Protein AF-A0A447IK98-F1 (afdb_monomer_lite)

Organism: NCBI:txid2491866

Structure (mmCIF, N/CA/C/O backbone):
data_AF-A0A447IK98-F1
#
_entry.id   AF-A0A447IK98-F1
#
loop_
_atom_site.group_PDB
_atom_site.id
_atom_site.type_symbol
_atom_site.label_atom_id
_atom_site.label_alt_id
_atom_site.label_comp_id
_atom_site.label_asym_id
_atom_site.label_entity_id
_atom_site.label_seq_id
_atom_site.pdbx_PDB_ins_code
_atom_site.Cartn_x
_atom_site.Cartn_y
_atom_site.Cartn_z
_atom_site.occupancy
_atom_site.B_iso_or_equiv
_atom_site.auth_seq_id
_atom_site.auth_comp_id
_atom_site.auth_asym_id
_atom_site.auth_atom_id
_atom_site.pdbx_PDB_model_num
ATOM 1 N N . MET A 1 1 ? -16.313 -6.509 11.988 1.00 51.00 1 MET A N 1
ATOM 2 C CA . MET A 1 1 ? -14.896 -6.163 11.756 1.00 51.00 1 MET A CA 1
ATOM 3 C C . MET A 1 1 ? -14.641 -6.308 10.273 1.00 51.00 1 MET A C 1
ATOM 5 O O . MET A 1 1 ? -14.895 -7.382 9.747 1.00 51.00 1 MET A O 1
ATOM 9 N N . THR A 1 2 ? -14.252 -5.238 9.586 1.00 60.06 2 THR A N 1
ATOM 10 C CA . THR A 1 2 ? -13.904 -5.316 8.163 1.00 60.06 2 THR A CA 1
ATOM 11 C C . THR A 1 2 ? -12.637 -6.150 8.038 1.00 60.06 2 THR A C 1
ATOM 13 O O . THR A 1 2 ? -11.628 -5.829 8.664 1.00 60.06 2 THR A O 1
ATOM 16 N N . GLU A 1 3 ? -12.686 -7.243 7.283 1.00 88.00 3 GLU A N 1
ATOM 17 C CA . GLU A 1 3 ? -11.531 -8.114 7.074 1.00 88.00 3 GLU A CA 1
ATOM 18 C C . GLU A 1 3 ? -10.548 -7.422 6.118 1.00 88.00 3 GLU A C 1
ATOM 20 O O . GLU A 1 3 ? -10.501 -7.712 4.926 1.00 88.00 3 GLU A O 1
ATOM 25 N N . TRP A 1 4 ? -9.784 -6.451 6.629 1.00 92.50 4 TRP A N 1
ATOM 26 C CA . TRP A 1 4 ? -8.910 -5.574 5.840 1.00 92.50 4 TRP A CA 1
ATOM 27 C C . TRP A 1 4 ? -7.927 -6.329 4.937 1.00 92.50 4 TRP A C 1
ATOM 29 O O . TRP A 1 4 ? -7.537 -5.838 3.879 1.00 92.50 4 TRP A O 1
ATOM 39 N N . ARG A 1 5 ? -7.567 -7.556 5.325 1.00 94.62 5 ARG A N 1
ATOM 40 C CA . ARG A 1 5 ? -6.690 -8.456 4.569 1.00 94.62 5 ARG A CA 1
ATOM 41 C C . ARG A 1 5 ? -7.267 -8.869 3.214 1.00 94.62 5 ARG A C 1
ATOM 43 O O . ARG A 1 5 ? -6.502 -9.262 2.337 1.00 94.62 5 ARG A O 1
ATOM 50 N N . THR A 1 6 ? -8.580 -8.760 3.026 1.00 94.69 6 THR A N 1
ATOM 51 C CA . THR A 1 6 ? -9.269 -9.085 1.766 1.00 94.69 6 THR A CA 1
ATOM 52 C C . THR A 1 6 ? -9.421 -7.891 0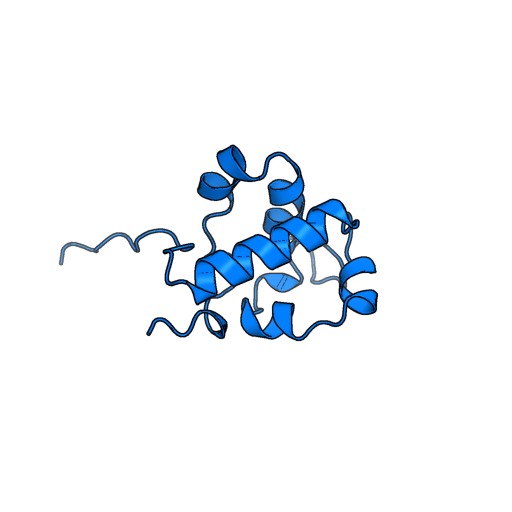.831 1.00 94.69 6 THR A C 1
ATOM 54 O O . THR A 1 6 ? -9.832 -8.082 -0.309 1.00 94.69 6 THR A O 1
ATOM 57 N N . ILE A 1 7 ? -9.062 -6.675 1.268 1.00 93.75 7 ILE A N 1
ATOM 58 C CA . ILE A 1 7 ? -9.140 -5.471 0.432 1.00 93.75 7 ILE A CA 1
ATOM 59 C C . ILE A 1 7 ? -8.232 -5.663 -0.790 1.00 93.75 7 ILE A C 1
ATOM 61 O O . ILE A 1 7 ? -7.019 -5.801 -0.612 1.00 93.75 7 ILE A O 1
ATOM 65 N N . PRO A 1 8 ? -8.764 -5.655 -2.023 1.00 94.81 8 PRO A N 1
ATOM 66 C CA . PRO A 1 8 ? -7.933 -5.697 -3.218 1.00 94.81 8 PRO A CA 1
ATOM 67 C C . PRO A 1 8 ? -7.077 -4.434 -3.304 1.00 94.81 8 PRO A C 1
ATOM 69 O O . PRO A 1 8 ? -7.584 -3.325 -3.129 1.00 94.81 8 PRO A O 1
ATOM 72 N N . MET A 1 9 ? -5.789 -4.570 -3.623 1.00 95.12 9 MET A N 1
ATOM 73 C CA . MET A 1 9 ? -4.873 -3.424 -3.704 1.00 95.12 9 MET A CA 1
ATOM 74 C C . MET A 1 9 ? -5.344 -2.377 -4.726 1.00 95.12 9 MET A C 1
ATOM 76 O O . MET A 1 9 ? -5.211 -1.171 -4.499 1.00 95.12 9 MET A O 1
ATOM 80 N N . ARG A 1 10 ? -5.960 -2.829 -5.828 1.00 93.56 10 ARG A N 1
ATOM 81 C CA . ARG A 1 10 ? -6.565 -1.969 -6.860 1.00 93.56 10 ARG A CA 1
ATOM 82 C C . ARG A 1 10 ? -7.762 -1.142 -6.380 1.00 93.56 10 ARG A C 1
ATOM 84 O O . ARG A 1 10 ? -8.060 -0.114 -6.982 1.00 93.56 10 ARG A O 1
ATOM 91 N N . ASP A 1 11 ? -8.430 -1.570 -5.311 1.00 93.25 11 ASP A N 1
ATOM 92 C CA . ASP A 1 11 ? -9.626 -0.902 -4.785 1.00 93.25 11 ASP A CA 1
ATOM 93 C C . ASP A 1 11 ? -9.282 0.169 -3.737 1.00 93.25 11 ASP A C 1
ATOM 95 O O . ASP A 1 11 ? -10.134 0.992 -3.379 1.00 93.25 11 ASP A O 1
ATOM 99 N N . ILE A 1 12 ? -8.032 0.197 -3.257 1.00 93.50 12 ILE A N 1
ATOM 100 C CA . ILE A 1 12 ? -7.543 1.218 -2.329 1.00 93.50 12 ILE A CA 1
ATOM 101 C C . ILE A 1 12 ? -7.551 2.581 -3.025 1.00 93.50 12 ILE A C 1
ATOM 103 O O . ILE A 1 12 ? -6.999 2.782 -4.109 1.00 93.50 12 ILE A O 1
ATOM 107 N N . ASN A 1 13 ? -8.154 3.571 -2.373 1.00 93.31 13 ASN A N 1
ATOM 108 C CA . ASN A 1 13 ? -8.226 4.931 -2.873 1.00 93.31 13 ASN A CA 1
ATOM 109 C C . ASN A 1 13 ? -6.925 5.698 -2.603 1.00 93.31 13 ASN A C 1
ATOM 111 O O . ASN A 1 13 ? -6.890 6.650 -1.824 1.00 93.31 13 ASN A O 1
ATOM 115 N N . TRP A 1 14 ? -5.852 5.326 -3.299 1.00 92.38 14 TRP A N 1
ATOM 116 C CA . TRP A 1 14 ? -4.536 5.959 -3.169 1.00 92.38 14 TRP A CA 1
ATOM 117 C C . TRP A 1 14 ? -4.569 7.482 -3.369 1.00 92.38 14 TRP A C 1
ATOM 119 O O . TRP A 1 14 ? -3.809 8.219 -2.746 1.00 92.38 14 TRP A O 1
ATOM 129 N N . ALA A 1 15 ? -5.484 7.988 -4.200 1.00 90.75 15 ALA A N 1
ATOM 130 C CA . ALA A 1 15 ? -5.659 9.425 -4.396 1.00 90.75 15 ALA A CA 1
ATOM 131 C C . ALA A 1 15 ? -6.114 10.149 -3.115 1.00 90.7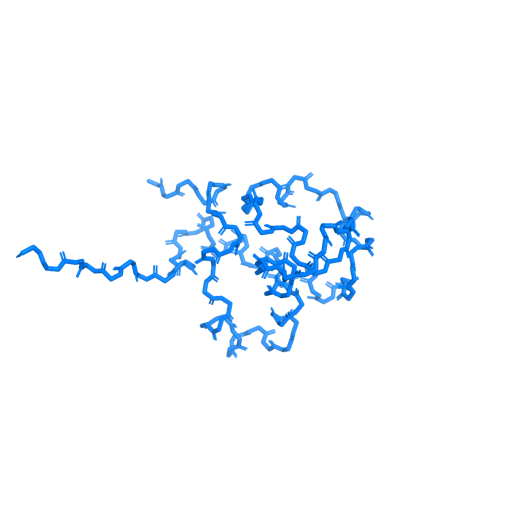5 15 ALA A C 1
ATOM 133 O O . ALA A 1 15 ? -5.640 11.251 -2.851 1.00 90.75 15 ALA A O 1
ATOM 134 N N . ALA A 1 16 ? -6.978 9.524 -2.309 1.00 90.94 16 ALA A N 1
ATOM 135 C CA . ALA A 1 16 ? -7.419 10.075 -1.026 1.00 90.94 16 ALA A CA 1
ATOM 136 C C . ALA A 1 16 ? -6.349 9.971 0.070 1.00 90.94 16 ALA A C 1
ATOM 138 O O . ALA A 1 16 ? -6.367 10.760 1.006 1.00 90.94 16 ALA A O 1
ATOM 139 N N . LEU A 1 17 ? -5.402 9.039 -0.064 1.00 90.75 17 LEU A N 1
ATOM 140 C CA . LEU A 1 17 ? -4.292 8.849 0.875 1.00 90.75 17 LEU A CA 1
ATOM 141 C C . LEU A 1 17 ? -3.107 9.800 0.605 1.00 90.75 17 LEU A C 1
ATOM 143 O O . LEU A 1 17 ? -2.310 10.085 1.499 1.00 90.75 17 LEU A O 1
ATOM 147 N N . LYS A 1 18 ? -2.994 10.336 -0.619 1.00 91.50 18 LYS A N 1
ATOM 148 C CA . LYS A 1 18 ? -1.911 11.245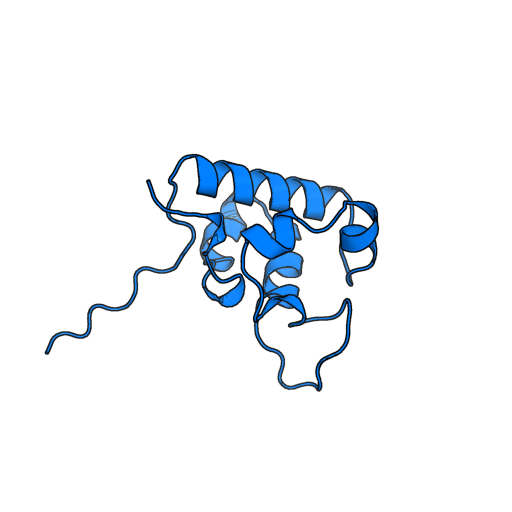 -1.037 1.00 91.50 18 LYS A CA 1
ATOM 149 C C . LYS A 1 18 ? -1.725 12.484 -0.140 1.00 91.50 18 LYS A C 1
ATOM 151 O O . LYS A 1 18 ? -0.568 12.823 0.102 1.00 91.50 18 LYS A O 1
ATOM 156 N N . PRO A 1 19 ? -2.771 13.185 0.342 1.00 90.69 19 PRO A N 1
ATOM 157 C CA . PRO A 1 19 ? -2.590 14.347 1.216 1.00 90.69 19 PRO A CA 1
ATOM 158 C C . PRO A 1 19 ? -1.907 14.008 2.547 1.00 90.69 19 PRO A C 1
ATOM 160 O O . PRO A 1 19 ? -1.133 14.817 3.044 1.00 90.69 19 PRO A O 1
ATOM 163 N N . SER A 1 20 ? -2.157 12.814 3.092 1.00 89.19 20 SER A N 1
ATOM 164 C CA . SER A 1 20 ? -1.624 12.381 4.391 1.00 89.19 20 SER A CA 1
ATOM 165 C C . SER A 1 20 ? -0.224 11.776 4.296 1.00 89.19 20 SER A C 1
ATOM 167 O O . SER A 1 20 ? 0.580 11.954 5.202 1.00 89.19 20 SER A O 1
ATOM 169 N N . PHE A 1 21 ? 0.085 11.079 3.199 1.00 89.31 21 PHE A N 1
ATOM 170 C CA . PHE A 1 21 ? 1.316 10.284 3.075 1.00 89.31 21 PHE A CA 1
ATOM 171 C C . PHE A 1 21 ? 2.256 10.742 1.948 1.00 89.31 21 PHE A C 1
ATOM 173 O O . PHE A 1 21 ? 3.306 10.144 1.702 1.00 89.31 21 PHE A O 1
ATOM 180 N N . GLY A 1 22 ? 1.895 11.810 1.236 1.00 88.88 22 GLY A N 1
ATOM 181 C CA . GLY A 1 22 ? 2.753 12.455 0.249 1.00 88.88 22 GLY A CA 1
ATOM 182 C C . GLY A 1 22 ? 3.061 11.598 -0.984 1.00 88.88 22 GLY A C 1
ATOM 183 O O . GLY A 1 22 ? 2.249 10.804 -1.464 1.00 88.88 22 GLY A O 1
ATOM 184 N N . HIS A 1 23 ? 4.249 11.810 -1.555 1.00 86.31 23 HIS A N 1
ATOM 185 C CA . HIS A 1 23 ? 4.632 11.248 -2.855 1.00 86.31 23 HIS A CA 1
ATOM 186 C C . HIS A 1 23 ? 4.866 9.731 -2.848 1.00 86.31 23 HIS A C 1
ATOM 188 O O . HIS A 1 23 ? 4.713 9.105 -3.898 1.00 86.31 23 HIS A O 1
ATOM 194 N N . CYS A 1 24 ? 5.176 9.122 -1.700 1.00 87.56 24 CYS A N 1
ATOM 195 C CA . CYS A 1 24 ? 5.402 7.675 -1.592 1.00 87.56 24 CYS A CA 1
ATOM 196 C C . CYS A 1 24 ? 4.169 6.858 -2.016 1.00 87.56 24 CYS A C 1
ATOM 198 O O . CYS A 1 24 ? 4.299 5.788 -2.609 1.00 87.56 24 CYS A O 1
ATOM 200 N N . VAL A 1 25 ? 2.969 7.418 -1.832 1.00 92.06 25 VAL A N 1
ATOM 201 C CA . VAL A 1 25 ? 1.697 6.817 -2.262 1.00 92.06 25 VAL A CA 1
ATOM 202 C C . VAL A 1 25 ? 1.641 6.568 -3.766 1.00 92.06 25 VAL A C 1
ATOM 204 O O . VAL A 1 25 ? 1.014 5.610 -4.212 1.00 92.06 25 VAL A O 1
ATOM 207 N N . TYR A 1 26 ? 2.321 7.390 -4.571 1.00 91.44 26 TYR A N 1
ATOM 208 C CA . TYR A 1 26 ? 2.353 7.198 -6.019 1.00 91.44 26 TYR A CA 1
ATOM 209 C C . TYR A 1 26 ? 2.954 5.838 -6.398 1.00 91.44 26 TYR A C 1
ATOM 211 O O . TYR A 1 26 ? 2.490 5.210 -7.347 1.00 91.44 26 TYR A O 1
ATOM 219 N N . ARG A 1 27 ? 3.955 5.360 -5.647 1.00 92.19 27 ARG A N 1
ATOM 220 C CA . ARG A 1 27 ? 4.598 4.064 -5.901 1.00 92.19 27 ARG A CA 1
ATOM 221 C C . ARG A 1 27 ? 3.670 2.906 -5.564 1.00 92.19 27 ARG A C 1
ATOM 223 O O . ARG A 1 27 ? 3.461 2.048 -6.416 1.00 92.19 27 ARG A O 1
ATOM 230 N N . LEU A 1 28 ? 3.031 2.951 -4.395 1.00 93.75 28 LEU A N 1
ATOM 231 C CA . LEU A 1 28 ? 2.029 1.960 -3.991 1.00 93.75 28 LEU A CA 1
ATOM 232 C C . LEU A 1 28 ? 0.873 1.896 -4.994 1.00 93.75 28 LEU A C 1
ATOM 234 O O . LEU A 1 28 ? 0.494 0.814 -5.441 1.00 93.75 28 LEU A O 1
ATOM 238 N N . ARG A 1 29 ? 0.392 3.059 -5.447 1.00 94.44 29 ARG A N 1
ATOM 239 C CA . ARG A 1 29 ? -0.618 3.154 -6.502 1.00 94.44 29 ARG A CA 1
ATOM 240 C C . ARG A 1 29 ? -0.160 2.479 -7.796 1.00 94.44 29 ARG A C 1
ATOM 242 O O . ARG A 1 29 ? -0.887 1.668 -8.350 1.00 94.44 29 ARG A O 1
ATOM 249 N N . LYS A 1 30 ? 1.058 2.776 -8.256 1.00 93.12 30 LYS A N 1
ATOM 250 C CA . LYS A 1 30 ? 1.622 2.235 -9.503 1.00 93.12 30 LYS A CA 1
ATOM 251 C C . LYS A 1 30 ? 1.756 0.707 -9.472 1.00 93.12 30 LYS A C 1
ATOM 253 O O . LYS A 1 30 ? 1.616 0.069 -10.509 1.00 93.12 30 LYS A O 1
ATOM 258 N N . LEU A 1 31 ? 2.050 0.117 -8.313 1.00 93.94 31 LEU A N 1
ATOM 259 C CA . LEU A 1 31 ? 2.106 -1.340 -8.138 1.00 93.94 31 LEU A CA 1
ATOM 260 C C . LEU A 1 31 ? 0.704 -1.968 -8.096 1.00 93.94 31 LEU A C 1
ATOM 262 O O . LEU A 1 31 ? 0.530 -3.088 -8.564 1.00 93.94 31 LEU A O 1
ATOM 266 N N . SER A 1 32 ? -0.281 -1.233 -7.580 1.00 93.94 32 SER A N 1
ATOM 267 C CA . SER A 1 32 ? -1.649 -1.708 -7.331 1.00 93.94 32 SER A CA 1
ATOM 268 C C . SER A 1 32 ? -2.617 -1.517 -8.500 1.00 93.94 32 SER A C 1
ATOM 270 O O . SER A 1 32 ? -3.646 -2.179 -8.555 1.00 93.94 32 SER A O 1
ATOM 272 N N . GLU A 1 33 ? -2.348 -0.587 -9.413 1.00 91.00 33 GLU A N 1
ATOM 273 C CA . GLU A 1 33 ? -3.211 -0.331 -10.568 1.00 91.00 33 GLU A CA 1
ATOM 274 C C . GLU A 1 33 ? -2.831 -1.250 -11.740 1.00 91.00 33 GLU A C 1
ATOM 276 O O . GLU A 1 33 ? -1.643 -1.362 -12.058 1.00 91.00 33 GLU A O 1
ATOM 281 N N . PRO A 1 34 ? -3.804 -1.893 -12.412 1.00 86.06 34 PRO A N 1
ATOM 282 C CA . PRO A 1 34 ? -3.518 -2.718 -13.577 1.00 86.06 34 PRO A CA 1
ATOM 283 C C . PRO A 1 34 ? -2.821 -1.888 -14.659 1.00 86.06 34 PRO A C 1
ATOM 285 O O . PRO A 1 34 ? -3.212 -0.762 -14.968 1.00 86.06 34 PRO A O 1
ATOM 288 N N . ASN A 1 35 ? -1.768 -2.462 -15.231 1.00 81.88 35 ASN A N 1
ATOM 289 C CA . ASN A 1 35 ? -0.970 -1.846 -16.280 1.00 81.88 35 ASN A CA 1
ATOM 290 C C . ASN A 1 35 ? -1.342 -2.468 -17.636 1.00 81.88 35 ASN A C 1
ATOM 292 O O . ASN A 1 35 ? -1.641 -3.656 -17.704 1.00 81.88 35 ASN A O 1
ATOM 296 N N . SER A 1 36 ? -1.313 -1.686 -18.718 1.00 79.62 36 SER A N 1
ATOM 297 C CA . SER A 1 36 ? -1.545 -2.185 -20.084 1.00 79.62 36 SER A CA 1
ATOM 298 C C . SER A 1 36 ? -0.372 -3.000 -20.639 1.00 79.62 36 SER A C 1
ATOM 300 O O . SER A 1 36 ? -0.501 -3.653 -21.67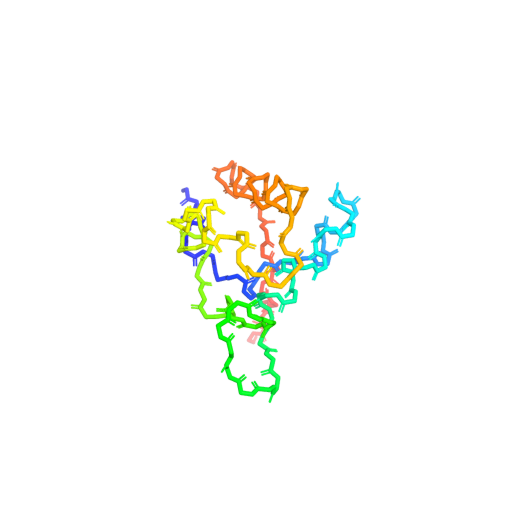4 1.00 79.62 36 SER A O 1
ATOM 302 N N . LEU A 1 37 ? 0.782 -2.952 -19.971 1.00 78.50 37 LEU A N 1
ATOM 303 C CA . LEU A 1 37 ? 1.944 -3.766 -20.305 1.00 78.50 37 LEU A CA 1
ATOM 304 C C . LEU A 1 37 ? 1.774 -5.212 -19.811 1.00 78.50 37 LEU A C 1
ATOM 306 O O . LEU A 1 37 ? 1.076 -5.443 -18.823 1.00 78.50 37 LEU A O 1
ATOM 310 N N . PRO A 1 38 ? 2.464 -6.185 -20.438 1.00 80.12 38 PRO A N 1
ATOM 311 C CA . PRO A 1 38 ? 2.503 -7.553 -19.938 1.00 80.12 38 PRO A CA 1
ATOM 312 C C . PRO A 1 38 ? 2.942 -7.584 -18.475 1.00 80.12 38 PRO A C 1
ATOM 314 O O . PRO A 1 38 ? 3.824 -6.812 -18.081 1.00 80.12 38 PRO A O 1
ATOM 317 N N . TYR A 1 39 ? 2.365 -8.503 -17.698 1.00 83.06 39 TYR A N 1
ATOM 318 C CA . TYR A 1 39 ? 2.764 -8.716 -16.311 1.00 83.06 39 TYR A CA 1
ATOM 319 C C . TYR A 1 39 ? 4.283 -8.888 -16.214 1.00 83.06 39 TYR A C 1
ATOM 321 O O . TYR A 1 39 ? 4.890 -9.695 -16.923 1.00 83.06 39 TYR A O 1
ATOM 329 N N . ARG A 1 40 ? 4.895 -8.116 -15.316 1.00 84.50 40 ARG A N 1
ATOM 330 C CA . ARG A 1 40 ? 6.303 -8.245 -14.952 1.00 84.50 40 ARG A CA 1
ATOM 331 C C . ARG A 1 40 ? 6.405 -8.288 -13.432 1.00 84.50 40 ARG A C 1
ATOM 333 O O . ARG A 1 40 ? 5.815 -7.424 -12.776 1.00 84.50 40 ARG A O 1
ATOM 340 N N . PRO A 1 41 ? 7.156 -9.248 -12.868 1.00 86.31 41 PRO A N 1
ATOM 341 C CA . PRO A 1 41 ? 7.381 -9.281 -11.434 1.00 86.31 41 PRO A CA 1
ATOM 342 C C . PRO A 1 41 ? 8.075 -7.990 -11.001 1.00 86.31 41 PRO A C 1
ATOM 344 O O . PRO A 1 41 ? 8.831 -7.388 -11.771 1.00 86.31 41 PRO A O 1
ATOM 347 N N . TYR A 1 42 ? 7.791 -7.555 -9.775 1.00 90.50 42 TYR A N 1
ATOM 348 C CA . TYR A 1 42 ? 8.403 -6.372 -9.165 1.00 90.50 42 TYR A CA 1
ATOM 349 C C . TYR A 1 42 ? 8.104 -5.035 -9.860 1.00 90.50 42 TYR A C 1
ATOM 351 O O . TYR A 1 42 ? 8.651 -4.007 -9.478 1.00 90.50 42 TYR A O 1
ATOM 359 N N . CYS A 1 43 ? 7.239 -5.016 -10.871 1.00 90.75 43 CYS A N 1
ATOM 360 C CA . CYS A 1 43 ? 6.964 -3.835 -11.681 1.00 90.75 43 CYS A CA 1
ATOM 361 C C . CYS A 1 43 ? 5.546 -3.302 -11.457 1.00 90.75 43 CYS A C 1
ATOM 363 O O . CYS A 1 43 ? 4.730 -3.853 -10.731 1.00 90.75 43 CYS A O 1
ATOM 365 N N . SER A 1 44 ? 5.236 -2.197 -12.123 1.00 91.31 44 SER A N 1
ATOM 366 C CA . SER A 1 44 ? 3.911 -1.573 -12.084 1.00 91.31 44 SER A CA 1
ATOM 367 C C . SER A 1 44 ? 2.791 -2.545 -12.448 1.00 91.31 44 SER A C 1
ATOM 369 O O . SER A 1 44 ? 2.892 -3.245 -13.455 1.00 91.31 44 SER A O 1
ATOM 371 N N . GLY A 1 45 ? 1.734 -2.547 -11.640 1.00 91.94 45 GLY A N 1
ATOM 372 C CA . GLY A 1 45 ? 0.593 -3.450 -11.741 1.00 91.94 45 GLY A CA 1
ATOM 373 C C . GLY A 1 45 ? 0.808 -4.854 -11.183 1.00 91.94 45 GLY A C 1
ATOM 374 O O . GLY A 1 45 ? -0.137 -5.637 -11.201 1.00 91.94 45 GLY A O 1
ATOM 375 N N . CYS A 1 46 ? 1.989 -5.199 -10.653 1.00 93.00 46 CYS A N 1
ATOM 376 C CA . CYS A 1 46 ? 2.224 -6.550 -10.133 1.00 93.00 46 CYS A CA 1
ATOM 377 C C . CYS A 1 46 ? 1.385 -6.900 -8.894 1.00 93.00 46 CYS A C 1
ATOM 379 O O . CYS A 1 46 ? 1.270 -8.073 -8.561 1.00 93.00 46 CYS A O 1
ATOM 381 N N . TRP A 1 47 ? 0.808 -5.908 -8.212 1.00 94.62 47 TRP A N 1
ATOM 382 C CA . TRP A 1 47 ? -0.088 -6.101 -7.070 1.00 94.62 47 TRP A CA 1
ATOM 383 C C . TRP A 1 47 ? -1.564 -5.915 -7.431 1.00 94.62 47 TRP A C 1
ATOM 385 O O . TRP A 1 47 ? -2.406 -5.986 -6.543 1.00 94.62 47 TRP A O 1
ATOM 395 N N . ALA A 1 48 ? -1.914 -5.680 -8.700 1.00 92.81 48 ALA A N 1
ATOM 396 C CA . ALA A 1 48 ? -3.290 -5.352 -9.088 1.00 92.81 48 ALA A CA 1
ATOM 397 C C . ALA A 1 48 ? -4.316 -6.449 -8.762 1.00 92.81 48 ALA A C 1
ATOM 399 O O . ALA A 1 48 ? -5.480 -6.142 -8.494 1.00 92.81 48 ALA A O 1
ATOM 400 N N . ASP A 1 49 ? -3.871 -7.705 -8.741 1.00 92.31 49 ASP A N 1
ATOM 401 C CA . ASP A 1 49 ? -4.685 -8.868 -8.381 1.00 92.31 49 ASP A CA 1
ATOM 402 C C . ASP A 1 49 ? -4.386 -9.399 -6.970 1.00 92.31 49 ASP A C 1
ATOM 404 O O . ASP A 1 49 ? -4.926 -10.428 -6.571 1.00 92.31 49 ASP A O 1
ATOM 408 N N . MET A 1 50 ? -3.550 -8.694 -6.202 1.00 95.62 50 MET A N 1
ATOM 409 C CA . MET A 1 50 ? -3.264 -9.032 -4.811 1.00 95.62 50 MET A CA 1
ATOM 410 C C . MET A 1 50 ? -4.223 -8.322 -3.857 1.00 95.62 50 MET A C 1
ATOM 412 O O . MET A 1 50 ? -4.730 -7.228 -4.128 1.00 95.62 50 MET A O 1
ATOM 416 N N . THR A 1 51 ? -4.426 -8.922 -2.690 1.00 96.38 51 THR A N 1
ATOM 417 C CA . THR A 1 51 ? -5.061 -8.262 -1.551 1.00 96.38 51 THR A CA 1
ATOM 418 C C . THR A 1 51 ? -4.028 -7.604 -0.640 1.00 96.38 51 THR A C 1
ATOM 420 O O . THR A 1 51 ? -2.851 -7.970 -0.628 1.00 96.38 51 THR A O 1
ATOM 423 N N . LEU A 1 52 ? -4.478 -6.654 0.179 1.00 95.25 52 LEU A N 1
ATOM 424 C CA . LEU A 1 52 ? -3.647 -5.995 1.185 1.00 95.25 52 LEU A CA 1
ATOM 425 C C . LEU A 1 52 ? -3.048 -7.002 2.178 1.00 95.25 52 LEU A C 1
ATOM 427 O O . LEU A 1 52 ? -1.912 -6.831 2.605 1.00 95.25 52 LEU A O 1
ATOM 431 N N . GLY A 1 53 ? -3.768 -8.084 2.495 1.00 95.88 53 GLY A N 1
ATOM 432 C CA . GLY A 1 53 ? -3.255 -9.184 3.313 1.00 95.88 53 GLY A CA 1
ATOM 433 C C . GLY A 1 53 ? -2.124 -9.955 2.635 1.00 95.88 53 GLY A C 1
ATOM 434 O O . GLY A 1 53 ? -1.099 -10.185 3.262 1.00 95.88 53 GLY A O 1
ATOM 435 N N . GLN A 1 54 ? -2.265 -10.286 1.348 1.00 96.62 54 GLN A N 1
ATOM 436 C CA . GLN A 1 54 ? -1.204 -10.963 0.592 1.00 96.62 54 GLN A CA 1
ATOM 437 C C . GLN A 1 54 ? 0.055 -10.100 0.470 1.00 96.62 54 GLN A C 1
ATOM 439 O O . GLN A 1 54 ? 1.161 -10.625 0.520 1.00 96.62 54 GLN A O 1
ATOM 444 N N . VAL A 1 55 ? -0.104 -8.780 0.329 1.00 96.06 55 VAL A N 1
ATOM 445 C CA . VAL A 1 55 ? 1.026 -7.840 0.336 1.00 96.06 55 VAL A CA 1
ATOM 446 C C . VAL A 1 55 ? 1.643 -7.720 1.734 1.00 96.06 55 VAL A C 1
ATOM 448 O O . VAL A 1 55 ? 2.861 -7.639 1.839 1.00 96.06 55 VAL A O 1
ATOM 451 N N . ALA A 1 56 ? 0.838 -7.753 2.802 1.00 94.69 56 ALA A N 1
ATOM 452 C CA . ALA A 1 56 ? 1.331 -7.761 4.185 1.00 94.69 56 ALA A CA 1
ATOM 453 C C . ALA A 1 56 ? 2.150 -9.017 4.517 1.00 94.69 56 ALA A C 1
ATOM 455 O O . ALA A 1 56 ? 3.056 -8.961 5.342 1.00 94.69 56 ALA A O 1
ATOM 456 N N . ASP A 1 57 ? 1.840 -10.136 3.863 1.00 96.25 57 ASP A N 1
ATOM 457 C CA . ASP A 1 57 ? 2.575 -11.391 4.023 1.00 96.25 57 ASP A CA 1
ATOM 458 C C . ASP A 1 57 ? 3.902 -11.402 3.244 1.00 96.25 57 ASP A C 1
ATOM 460 O O . ASP A 1 57 ? 4.731 -12.295 3.443 1.00 96.25 57 ASP A O 1
ATOM 464 N N . LEU A 1 58 ? 4.147 -10.410 2.376 1.00 94.19 58 LEU A N 1
ATOM 465 C CA . LEU A 1 58 ? 5.451 -10.239 1.745 1.00 94.19 58 LEU A CA 1
ATOM 466 C C . LEU A 1 58 ? 6.466 -9.793 2.798 1.00 94.19 58 LEU A C 1
ATOM 468 O O . LEU A 1 58 ? 6.317 -8.765 3.457 1.00 94.19 58 LEU A O 1
ATOM 472 N N . GLY A 1 59 ? 7.558 -10.544 2.920 1.00 91.25 59 GLY A N 1
ATOM 473 C CA . GLY A 1 59 ? 8.674 -10.133 3.761 1.00 91.25 59 GLY A CA 1
ATOM 474 C C . GLY A 1 59 ? 9.306 -8.830 3.262 1.00 91.25 59 GLY A C 1
ATOM 475 O O . GLY A 1 59 ? 9.334 -8.548 2.064 1.00 91.25 59 GLY A O 1
ATOM 476 N N . ARG A 1 60 ? 9.907 -8.057 4.174 1.00 92.62 60 ARG A N 1
ATOM 477 C CA . ARG A 1 60 ? 10.595 -6.791 3.850 1.00 92.62 60 ARG A CA 1
ATOM 478 C C . ARG A 1 60 ? 11.602 -6.926 2.703 1.00 92.62 60 ARG A C 1
ATOM 480 O O . ARG A 1 60 ? 11.665 -6.064 1.831 1.00 92.62 60 ARG A O 1
ATOM 487 N N . ALA A 1 61 ? 12.369 -8.018 2.692 1.00 93.25 61 ALA A N 1
ATOM 488 C CA . ALA A 1 61 ? 13.341 -8.300 1.640 1.00 93.25 61 ALA A CA 1
ATOM 489 C C . ALA A 1 61 ? 12.686 -8.434 0.259 1.00 93.25 61 ALA A C 1
ATOM 491 O O . ALA A 1 61 ? 13.279 -8.010 -0.724 1.00 93.25 61 ALA A O 1
ATOM 492 N N . GLU A 1 62 ? 11.473 -8.985 0.195 1.00 94.56 62 GLU A N 1
ATOM 493 C CA . GLU A 1 62 ? 10.710 -9.125 -1.043 1.00 94.56 62 GLU A CA 1
ATOM 494 C C . GLU A 1 62 ? 10.124 -7.781 -1.480 1.00 94.56 62 GLU A C 1
ATOM 496 O O . GLU A 1 62 ? 10.281 -7.387 -2.634 1.00 94.56 62 GLU A O 1
ATOM 501 N N . LEU A 1 63 ? 9.554 -7.017 -0.542 1.00 94.25 63 LEU A N 1
ATOM 502 C CA . LEU A 1 63 ? 9.026 -5.674 -0.797 1.00 94.2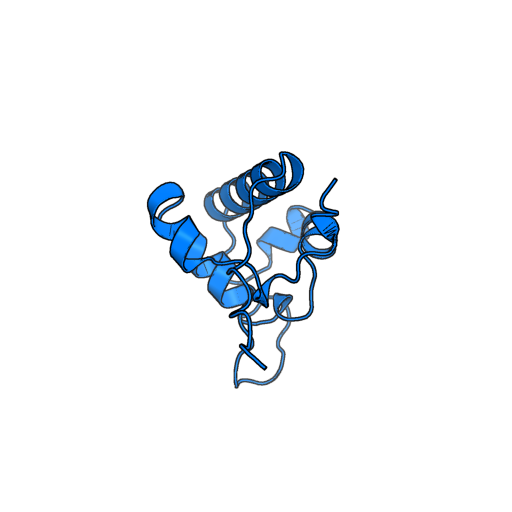5 63 LEU A CA 1
ATOM 503 C C . LEU A 1 63 ? 10.081 -4.739 -1.407 1.00 94.25 63 LEU A C 1
ATOM 505 O O . LEU A 1 63 ? 9.783 -4.026 -2.362 1.00 94.25 63 LEU A O 1
ATOM 509 N N . LEU A 1 64 ? 11.322 -4.783 -0.915 1.00 94.75 64 LEU A N 1
ATOM 510 C CA . LEU A 1 64 ? 12.438 -3.975 -1.427 1.00 94.75 64 LEU A CA 1
ATOM 511 C C . LEU A 1 64 ? 12.858 -4.318 -2.866 1.00 94.75 64 LEU A C 1
ATOM 513 O O . LEU A 1 64 ? 13.584 -3.544 -3.486 1.00 94.75 64 LEU A O 1
ATOM 517 N N . ARG A 1 65 ? 12.417 -5.452 -3.426 1.00 94.50 65 ARG A N 1
ATOM 518 C CA . ARG A 1 65 ? 12.712 -5.821 -4.823 1.00 94.50 65 ARG A CA 1
ATOM 519 C C . ARG A 1 65 ? 11.828 -5.078 -5.818 1.00 94.50 65 ARG A C 1
ATOM 521 O O . ARG A 1 65 ? 12.187 -5.002 -6.990 1.00 94.50 65 ARG A O 1
ATOM 528 N N . HIS A 1 66 ? 10.681 -4.558 -5.375 1.00 92.38 66 HIS A N 1
ATOM 529 C CA . HIS A 1 66 ? 9.726 -3.860 -6.232 1.00 92.38 66 HIS A CA 1
ATOM 530 C C . HIS A 1 66 ? 10.234 -2.476 -6.664 1.00 92.38 66 HIS A C 1
ATOM 532 O O . HIS A 1 66 ? 10.849 -1.736 -5.897 1.00 92.38 66 HIS A O 1
ATOM 538 N N . ASP A 1 67 ? 9.932 -2.100 -7.906 1.00 85.81 67 ASP A N 1
ATOM 539 C CA . ASP A 1 67 ? 10.338 -0.835 -8.519 1.00 85.81 67 ASP A CA 1
ATOM 540 C C . ASP A 1 67 ? 9.903 0.371 -7.674 1.00 85.81 67 ASP A C 1
ATOM 542 O O . ASP A 1 67 ? 8.713 0.655 -7.498 1.00 85.81 67 ASP A O 1
ATOM 546 N N . GLY A 1 68 ? 10.888 1.122 -7.178 1.00 83.94 68 GLY A N 1
ATOM 547 C CA . GLY A 1 68 ? 10.660 2.313 -6.365 1.00 83.94 68 GLY A CA 1
ATOM 548 C C . GLY A 1 68 ? 10.181 2.034 -4.937 1.00 83.94 68 GLY A C 1
ATOM 549 O O . GLY A 1 68 ? 9.690 2.962 -4.285 1.00 83.94 68 GLY A O 1
ATOM 550 N N . MET A 1 69 ? 10.325 0.800 -4.443 1.00 91.69 69 MET A N 1
ATOM 551 C CA . MET A 1 69 ? 10.177 0.489 -3.023 1.00 91.69 69 MET A CA 1
ATOM 552 C C . MET A 1 69 ? 11.469 0.807 -2.279 1.00 91.69 69 MET A C 1
ATOM 554 O O . MET A 1 69 ? 12.480 0.126 -2.409 1.00 91.69 69 MET A O 1
ATOM 558 N N . GLY A 1 70 ? 11.412 1.869 -1.483 1.00 92.50 70 GLY A N 1
ATOM 559 C CA . GLY A 1 70 ? 12.407 2.171 -0.465 1.00 92.50 70 GLY A CA 1
ATOM 560 C C . GLY A 1 70 ? 11.773 2.156 0.918 1.00 92.50 70 GLY A C 1
ATOM 561 O O . GLY A 1 70 ? 10.556 2.018 1.061 1.00 92.50 70 GLY A O 1
ATOM 562 N N . GLU A 1 71 ? 12.602 2.378 1.931 1.00 93.00 71 GLU A N 1
ATOM 563 C CA . GLU A 1 71 ? 12.197 2.336 3.339 1.00 93.00 71 GLU A CA 1
ATOM 564 C C . GLU A 1 71 ? 11.016 3.261 3.661 1.00 93.00 71 GLU A C 1
ATOM 566 O O . GLU A 1 71 ? 10.066 2.859 4.328 1.00 93.00 71 GLU A O 1
ATOM 571 N N . GLY A 1 72 ? 11.006 4.473 3.099 1.00 92.62 72 GLY A N 1
ATOM 572 C CA . GLY A 1 72 ? 9.884 5.397 3.267 1.00 92.62 72 GLY A CA 1
ATOM 573 C C . GLY A 1 72 ? 8.573 4.867 2.679 1.00 92.62 72 GLY A C 1
ATOM 574 O O . GLY A 1 72 ? 7.520 5.048 3.277 1.00 92.62 72 GLY A O 1
ATOM 575 N N . THR A 1 73 ? 8.612 4.185 1.532 1.00 94.44 73 THR A N 1
ATOM 576 C CA . THR A 1 73 ? 7.408 3.611 0.908 1.00 94.44 73 THR A CA 1
ATOM 577 C C . THR A 1 73 ? 6.878 2.420 1.709 1.00 94.44 73 THR A C 1
ATOM 579 O O . THR A 1 73 ? 5.664 2.283 1.848 1.00 94.44 73 THR A O 1
ATOM 582 N N . ILE A 1 74 ? 7.772 1.600 2.275 1.00 95.31 74 ILE A N 1
ATOM 583 C CA . ILE A 1 74 ? 7.409 0.485 3.163 1.00 95.31 74 ILE A CA 1
ATOM 584 C C . ILE A 1 74 ? 6.737 1.010 4.434 1.00 95.31 74 ILE A C 1
ATOM 586 O O . ILE A 1 74 ? 5.652 0.550 4.771 1.00 95.31 74 ILE A O 1
ATOM 590 N N . ALA A 1 75 ? 7.298 2.037 5.074 1.00 94.44 75 ALA A N 1
ATOM 591 C CA . ALA A 1 75 ? 6.694 2.635 6.266 1.00 94.44 75 ALA A CA 1
ATOM 592 C C . ALA A 1 75 ? 5.291 3.218 5.999 1.00 94.44 75 ALA A C 1
ATOM 594 O O . ALA A 1 75 ? 4.422 3.183 6.869 1.00 94.44 75 ALA A O 1
ATOM 595 N N . ILE A 1 76 ? 5.039 3.754 4.796 1.00 94.75 76 ILE A N 1
ATOM 596 C CA . ILE A 1 76 ? 3.686 4.181 4.400 1.00 94.75 76 ILE A CA 1
ATOM 597 C C . ILE A 1 76 ? 2.760 2.977 4.205 1.00 94.75 76 ILE A C 1
ATOM 599 O O . ILE A 1 76 ? 1.604 3.030 4.614 1.00 94.75 76 ILE A O 1
ATOM 603 N N . LEU A 1 77 ? 3.240 1.900 3.582 1.00 95.44 77 LEU A N 1
ATOM 604 C CA . LEU A 1 77 ? 2.459 0.676 3.405 1.00 95.44 77 LEU A CA 1
ATOM 605 C C . LEU A 1 77 ? 2.026 0.086 4.758 1.00 95.44 77 LEU A C 1
ATOM 607 O O . LEU A 1 77 ? 0.857 -0.259 4.915 1.00 95.44 77 LEU A O 1
ATOM 611 N N . GLU A 1 78 ? 2.931 0.047 5.736 1.00 95.06 78 GLU A N 1
ATOM 612 C CA . GLU A 1 78 ? 2.649 -0.384 7.113 1.00 95.06 78 GLU A CA 1
ATOM 613 C C . GLU A 1 78 ? 1.577 0.504 7.770 1.00 95.06 78 GLU A C 1
ATOM 615 O O . GLU A 1 78 ? 0.574 -0.008 8.263 1.00 95.06 78 GLU A O 1
ATOM 620 N N . GLN A 1 79 ? 1.697 1.833 7.670 1.00 95.25 79 GLN A N 1
ATOM 621 C CA . GLN A 1 79 ? 0.677 2.765 8.181 1.00 95.25 79 GLN A CA 1
ATOM 622 C C . GLN A 1 79 ? -0.695 2.571 7.520 1.00 95.25 79 GLN A C 1
ATOM 624 O O . GLN A 1 79 ? -1.735 2.684 8.170 1.00 95.25 79 GLN A O 1
ATOM 629 N N . VAL A 1 80 ? -0.730 2.264 6.221 1.00 94.31 80 VAL A N 1
ATOM 630 C CA . VAL A 1 80 ? -1.985 1.952 5.523 1.00 94.31 80 VAL A CA 1
ATOM 631 C C . VAL A 1 80 ? -2.607 0.669 6.079 1.00 94.31 80 VAL A C 1
ATOM 633 O O . VAL A 1 80 ? -3.818 0.636 6.293 1.00 94.31 80 VAL A O 1
ATOM 636 N N . MET A 1 81 ? -1.808 -0.364 6.361 1.00 94.69 81 MET A N 1
ATOM 637 C CA . MET A 1 81 ? -2.291 -1.597 6.995 1.00 94.69 81 MET A CA 1
ATOM 638 C C . MET A 1 81 ? -2.834 -1.336 8.403 1.00 94.69 81 MET A C 1
ATOM 640 O O . MET A 1 81 ? -3.900 -1.850 8.738 1.00 94.69 81 MET A O 1
ATOM 644 N N . GLU A 1 82 ? -2.163 -0.500 9.197 1.00 95.00 82 GLU A N 1
ATOM 645 C CA . GLU A 1 82 ? -2.629 -0.098 10.530 1.00 95.00 82 GLU A CA 1
ATOM 646 C C . GLU A 1 82 ? -3.974 0.634 10.472 1.00 95.00 82 GLU A C 1
ATOM 648 O O . GLU A 1 82 ? -4.901 0.282 11.204 1.00 95.00 82 GLU A O 1
ATOM 653 N N . LEU A 1 83 ? -4.132 1.595 9.553 1.00 93.44 83 LEU A N 1
ATOM 654 C CA . LEU A 1 83 ? -5.412 2.277 9.338 1.00 93.44 83 LEU A CA 1
ATOM 655 C C . LEU A 1 83 ? -6.519 1.291 8.945 1.00 93.44 83 LEU A C 1
ATOM 657 O O . LEU A 1 83 ? -7.635 1.370 9.463 1.00 93.44 83 LEU A O 1
ATOM 661 N N . ALA A 1 84 ? -6.215 0.346 8.053 1.00 92.94 84 ALA A N 1
ATOM 662 C CA . ALA A 1 84 ? -7.162 -0.680 7.634 1.00 92.94 84 ALA A CA 1
ATOM 663 C C . ALA A 1 84 ? -7.576 -1.581 8.810 1.00 92.94 84 ALA A C 1
ATOM 665 O O . ALA A 1 84 ? -8.762 -1.856 8.999 1.00 92.94 84 ALA A O 1
ATOM 666 N N . ALA A 1 85 ? -6.604 -2.005 9.623 1.00 92.69 85 ALA A N 1
ATOM 667 C CA . ALA A 1 85 ? -6.811 -2.838 10.801 1.00 92.69 85 ALA A CA 1
ATOM 668 C C . ALA A 1 85 ? -7.627 -2.125 11.890 1.00 92.69 85 ALA A C 1
ATOM 670 O O . ALA A 1 85 ? -8.456 -2.755 12.545 1.00 92.69 85 ALA A O 1
ATOM 671 N N . ALA A 1 86 ? -7.462 -0.807 12.024 1.00 92.81 86 ALA A N 1
ATOM 672 C CA . ALA A 1 86 ? -8.273 0.044 12.893 1.00 92.81 86 ALA A CA 1
ATOM 673 C C . ALA A 1 86 ? -9.699 0.298 12.353 1.00 92.81 86 ALA A C 1
ATOM 675 O O . ALA A 1 86 ? -10.515 0.924 13.028 1.00 92.81 86 ALA A O 1
ATOM 676 N N . GLY A 1 87 ? -10.031 -0.206 11.159 1.00 90.06 87 GLY A N 1
ATOM 677 C CA . GLY A 1 87 ? -11.364 -0.108 10.567 1.00 90.06 87 GLY A CA 1
ATOM 678 C C . GLY A 1 87 ? -11.604 1.156 9.741 1.00 90.06 87 GLY A C 1
ATOM 679 O O . GLY A 1 87 ? -12.749 1.423 9.371 1.00 90.06 87 GLY A O 1
ATOM 680 N N . HIS A 1 88 ? -10.560 1.926 9.415 1.00 89.31 88 HIS A N 1
ATOM 681 C CA . HIS A 1 88 ? -10.701 3.053 8.498 1.00 89.31 88 HIS A CA 1
ATOM 682 C C . HIS A 1 88 ? -10.995 2.558 7.078 1.00 89.31 88 HIS A C 1
ATOM 684 O O . HIS A 1 88 ? -10.346 1.650 6.555 1.00 89.31 88 HIS A O 1
ATOM 690 N N . SER A 1 89 ? -11.969 3.190 6.421 1.00 87.25 89 SER A N 1
ATOM 691 C CA . SER A 1 89 ? -12.301 2.878 5.032 1.00 87.25 89 SER A CA 1
ATOM 692 C C . SER A 1 89 ? -11.211 3.394 4.096 1.00 87.25 89 SER A C 1
ATOM 694 O O . SER A 1 89 ? -11.076 4.600 3.895 1.00 87.25 89 SER A O 1
ATOM 696 N N . LEU A 1 90 ? -10.462 2.474 3.490 1.00 89.62 90 LEU A N 1
ATOM 697 C CA . LEU A 1 90 ? -9.425 2.790 2.503 1.00 89.62 90 LEU A CA 1
ATOM 698 C C . LEU A 1 90 ? -9.930 2.752 1.060 1.00 89.62 90 LEU A C 1
ATOM 700 O O . LEU A 1 90 ? -9.283 3.291 0.164 1.00 89.62 90 LEU A O 1
ATOM 704 N N . THR A 1 91 ? -11.060 2.096 0.813 1.0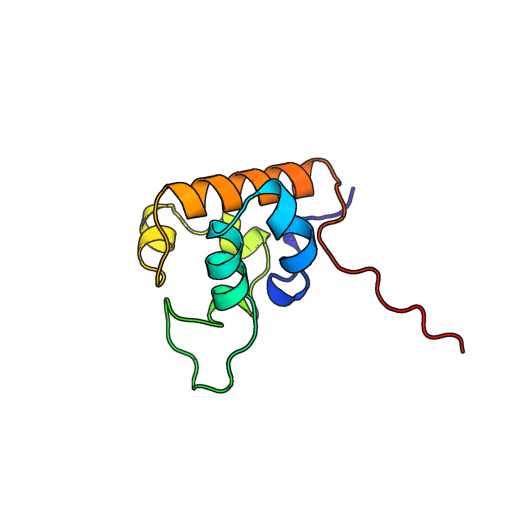0 88.75 91 THR A N 1
ATOM 705 C CA . THR A 1 91 ? -11.613 1.916 -0.529 1.00 88.75 91 THR A CA 1
ATOM 706 C C . THR A 1 91 ? -12.502 3.085 -0.922 1.00 88.75 91 THR A C 1
ATOM 708 O O . THR A 1 91 ? -13.059 3.785 -0.071 1.00 88.75 91 THR A O 1
ATOM 711 N N . ARG A 1 92 ? -12.688 3.293 -2.229 1.00 74.75 92 ARG A N 1
ATOM 712 C CA . ARG A 1 92 ? -13.739 4.211 -2.689 1.00 74.75 92 ARG A CA 1
ATOM 713 C C . ARG A 1 92 ? -15.109 3.661 -2.279 1.00 74.75 92 ARG A C 1
ATOM 715 O O . ARG A 1 92 ? -15.309 2.448 -2.375 1.00 74.75 92 ARG A O 1
ATOM 722 N N . PRO A 1 93 ? -16.067 4.510 -1.870 1.00 64.75 93 PRO A N 1
ATOM 723 C CA . PRO A 1 93 ? -17.449 4.066 -1.794 1.00 64.75 93 PRO A CA 1
ATOM 724 C C . PRO A 1 93 ? -17.851 3.571 -3.187 1.00 64.75 93 PRO A C 1
ATOM 726 O O . PRO A 1 93 ? -17.668 4.289 -4.176 1.00 64.75 93 PRO A O 1
ATOM 729 N N . ARG A 1 94 ? -18.341 2.327 -3.288 1.00 56.91 94 ARG A N 1
ATOM 730 C CA . ARG A 1 94 ? -18.949 1.856 -4.539 1.00 56.91 94 ARG A CA 1
ATOM 731 C C . ARG A 1 94 ? -20.056 2.851 -4.892 1.00 56.91 94 ARG A C 1
ATOM 733 O O . ARG A 1 94 ? -20.849 3.167 -4.004 1.00 56.91 94 ARG A O 1
ATOM 740 N N . PRO A 1 95 ? -20.135 3.350 -6.138 1.00 51.44 95 PRO A N 1
ATOM 741 C CA . PRO A 1 95 ? -21.311 4.094 -6.545 1.00 51.44 95 PRO A CA 1
ATOM 742 C C . PRO A 1 95 ? -22.506 3.166 -6.341 1.00 51.44 95 PRO A C 1
ATOM 744 O O . PRO A 1 95 ? -22.553 2.073 -6.910 1.00 51.44 95 PRO A O 1
ATOM 747 N N . VAL A 1 96 ? -23.426 3.573 -5.469 1.00 55.66 96 VAL A N 1
ATOM 748 C CA . VAL A 1 96 ? -24.718 2.911 -5.335 1.00 55.66 96 VAL A CA 1
ATOM 749 C C . VAL A 1 96 ? -25.381 3.104 -6.691 1.00 55.66 96 VAL A C 1
ATOM 751 O O . VAL A 1 96 ? -25.726 4.227 -7.055 1.00 55.66 96 VAL A O 1
ATOM 754 N N . ARG A 1 97 ? -25.453 2.044 -7.501 1.00 48.59 97 ARG A N 1
ATOM 755 C CA . ARG A 1 97 ? -26.331 2.069 -8.667 1.00 48.59 97 ARG A CA 1
ATOM 756 C C . ARG A 1 97 ? -27.739 2.203 -8.097 1.00 48.59 97 ARG A C 1
ATOM 758 O O . ARG A 1 97 ? -28.173 1.322 -7.365 1.00 48.59 97 ARG A O 1
ATOM 765 N N . ALA A 1 98 ? -28.372 3.347 -8.337 1.00 51.53 98 ALA A N 1
ATOM 766 C CA . ALA A 1 98 ? -29.811 3.452 -8.191 1.00 51.53 98 ALA A CA 1
ATOM 767 C C . ALA A 1 98 ? -30.407 2.532 -9.265 1.00 51.53 98 ALA A C 1
ATOM 769 O O . ALA A 1 98 ? -30.164 2.768 -10.451 1.00 51.53 98 ALA A O 1
ATOM 770 N N . ASP A 1 99 ? -31.033 1.440 -8.828 1.00 55.50 99 ASP A N 1
ATOM 771 C CA . ASP A 1 99 ? -31.971 0.658 -9.642 1.00 55.50 99 ASP A CA 1
ATOM 772 C C . ASP A 1 99 ? -33.209 1.510 -9.963 1.00 55.50 99 ASP A C 1
ATOM 774 O O . ASP A 1 99 ? -33.655 2.260 -9.057 1.00 55.50 99 ASP A O 1
#

Foldseek 3Di:
DPPQQQAQLLQFPLVVCCVVLPPLSVQSNQCQHQDPDPDDPLGGVVRVRHGLNRVVPDDPVSQCSHDPDDPSSVVVSVVVVVCVVVPHDRGDDDPPPDD

Sequence (99 aa):
MTEWRTIPMRDINWAALKPSFGHCVYRLRKLSEPNSLPYRPYCSGCWADMTLGQVADLGRAELLRHDGMGEGTIAILEQVMELAAAGHSLTRPRPVRAD

Secondary structure (DSSP, 8-state):
---GGG-BGGGB-HHHHHHHHTTHHHHHHHHHSPPSSPP-TTSTTTTTT-BHHHHHTS-HHHHTTSTT--HHHHHHHHHHHHHHHTT---BPPPP----

Radius of gyration: 13.38 Å; chains: 1; bounding box: 45×26×33 Å

pLDDT: mean 88.21, std 11.34, range [48.59, 96.62]